Protein AF-A0A3S1C0S6-F1 (afdb_monomer)

Radius of gyration: 15.41 Å; Cα contacts (8 Å, |Δi|>4): 88; chains: 1; bounding box: 37×26×38 Å

pLDDT: mean 73.33, std 10.62, range [43.31, 88.75]

Sequence (81 aa):
MLADPRGTLEIEGIQIPAGVRVQIDQLNHNWSVGSTSGLSNDVVWRIPLAPKPADISEEQLTAFTSGNLLAIPPDRIPNCC

Secondary structure (DSSP, 8-state):
--S-HHHHHHHTT-PPPTTEEEEEESS--S-EEEE-TTSTT-EEEEEEPPPPPTT--HHHHHHHHTT-GGGS-GGGS----

Organism: NCBI:txid447716

Structure (mmCIF, N/CA/C/O backbone):
data_AF-A0A3S1C0S6-F1
#
_entry.id   AF-A0A3S1C0S6-F1
#
loop_
_atom_site.group_PDB
_atom_site.id
_atom_site.type_symbol
_atom_site.label_atom_id
_atom_site.label_alt_id
_atom_site.label_comp_id
_atom_site.label_asym_id
_atom_site.label_entity_id
_atom_site.label_seq_id
_atom_site.pdbx_PDB_ins_code
_atom_site.Cartn_x
_atom_site.Cartn_y
_atom_site.Cartn_z
_atom_site.occupancy
_atom_site.B_iso_or_equiv
_atom_site.auth_seq_id
_atom_site.auth_comp_id
_atom_site.auth_asym_id
_atom_site.auth_atom_id
_atom_site.pdbx_PDB_model_num
ATOM 1 N N . MET A 1 1 ? 5.277 6.796 10.673 1.00 50.56 1 MET A N 1
ATOM 2 C CA . MET A 1 1 ? 5.840 6.460 9.347 1.00 50.56 1 MET A CA 1
ATOM 3 C C . MET A 1 1 ? 5.951 4.944 9.293 1.00 50.56 1 MET A C 1
ATOM 5 O O . MET A 1 1 ? 6.504 4.390 10.232 1.00 50.56 1 MET A O 1
ATOM 9 N N . LEU A 1 2 ? 5.347 4.274 8.303 1.00 61.53 2 LEU A N 1
ATOM 10 C CA . LEU A 1 2 ? 5.491 2.818 8.138 1.00 61.53 2 LEU A CA 1
ATOM 11 C C . LEU A 1 2 ? 6.971 2.518 7.882 1.00 61.53 2 LEU A C 1
ATOM 13 O O . LEU A 1 2 ? 7.535 3.037 6.921 1.00 61.53 2 LEU A O 1
ATOM 17 N N . ALA A 1 3 ? 7.600 1.756 8.777 1.00 71.06 3 ALA A N 1
ATOM 18 C CA . ALA A 1 3 ? 9.039 1.497 8.727 1.00 71.06 3 ALA A CA 1
ATOM 19 C C . ALA A 1 3 ? 9.427 0.584 7.550 1.00 71.06 3 ALA A C 1
ATOM 21 O O . ALA A 1 3 ? 10.530 0.711 7.028 1.00 71.06 3 ALA A O 1
ATOM 22 N N . ASP A 1 4 ? 8.508 -0.281 7.108 1.00 83.94 4 ASP A N 1
ATOM 23 C CA . ASP A 1 4 ? 8.705 -1.181 5.971 1.00 83.94 4 ASP A CA 1
ATOM 24 C C . ASP A 1 4 ? 7.383 -1.449 5.216 1.00 83.94 4 ASP A C 1
ATOM 26 O O . ASP A 1 4 ? 6.651 -2.397 5.521 1.00 83.94 4 ASP A O 1
ATOM 30 N N . PRO A 1 5 ? 7.040 -0.608 4.224 1.00 82.94 5 PRO A N 1
ATOM 31 C CA . PRO A 1 5 ? 5.847 -0.794 3.399 1.00 82.94 5 PRO A CA 1
ATOM 32 C C . PRO A 1 5 ? 5.861 -2.098 2.598 1.00 82.94 5 PRO A C 1
ATOM 34 O O . PRO A 1 5 ? 4.807 -2.680 2.358 1.00 82.94 5 PRO A O 1
ATOM 37 N N . ARG A 1 6 ? 7.047 -2.551 2.170 1.00 87.19 6 ARG A N 1
ATOM 38 C CA . ARG A 1 6 ? 7.190 -3.762 1.362 1.00 87.19 6 ARG A CA 1
ATOM 39 C C . ARG A 1 6 ? 6.911 -4.998 2.211 1.00 87.19 6 ARG A C 1
ATOM 41 O O . ARG A 1 6 ? 6.039 -5.779 1.840 1.00 87.19 6 ARG A O 1
AT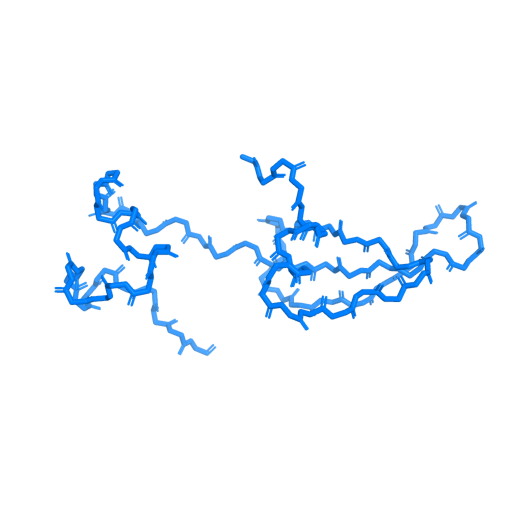OM 48 N N . GLY A 1 7 ? 7.586 -5.130 3.352 1.00 85.44 7 GLY A N 1
ATOM 49 C CA . GLY A 1 7 ? 7.376 -6.253 4.265 1.00 85.44 7 GLY A CA 1
ATOM 50 C C . GLY A 1 7 ? 5.937 -6.329 4.776 1.00 85.44 7 GLY A C 1
ATOM 51 O O . GLY A 1 7 ? 5.374 -7.415 4.860 1.00 85.44 7 GLY A O 1
ATOM 52 N N . THR A 1 8 ? 5.298 -5.177 5.019 1.00 85.12 8 THR A N 1
ATOM 53 C CA . THR A 1 8 ? 3.881 -5.124 5.427 1.00 85.12 8 THR A CA 1
ATOM 54 C C . THR A 1 8 ? 2.963 -5.768 4.384 1.00 85.12 8 THR A C 1
ATOM 56 O O . THR A 1 8 ? 2.116 -6.581 4.729 1.00 85.12 8 THR A O 1
ATOM 59 N N . LEU A 1 9 ? 3.142 -5.446 3.101 1.00 84.69 9 LEU A N 1
ATOM 60 C CA . LEU A 1 9 ? 2.326 -6.019 2.026 1.00 84.69 9 LEU A CA 1
ATOM 61 C C . LEU A 1 9 ? 2.611 -7.508 1.805 1.00 84.69 9 LEU A C 1
ATOM 63 O O . LEU A 1 9 ? 1.687 -8.278 1.556 1.00 84.69 9 LEU A O 1
ATOM 67 N N . GLU A 1 10 ? 3.874 -7.921 1.915 1.00 88.06 10 GLU A N 1
ATOM 68 C CA . GLU A 1 10 ? 4.256 -9.328 1.771 1.00 88.06 10 GLU A CA 1
ATOM 69 C C . GLU A 1 10 ? 3.659 -10.204 2.891 1.00 88.06 10 GLU A C 1
ATOM 71 O O . GLU A 1 10 ? 3.230 -11.323 2.607 1.00 88.06 10 GLU A O 1
ATOM 76 N N . ILE A 1 11 ? 3.551 -9.696 4.130 1.00 86.94 11 ILE A N 1
ATOM 77 C CA . ILE A 1 11 ? 2.869 -10.378 5.254 1.00 86.94 11 ILE A CA 1
ATOM 78 C C . ILE A 1 11 ? 1.383 -10.607 4.950 1.00 86.94 11 ILE A C 1
ATOM 80 O O . ILE A 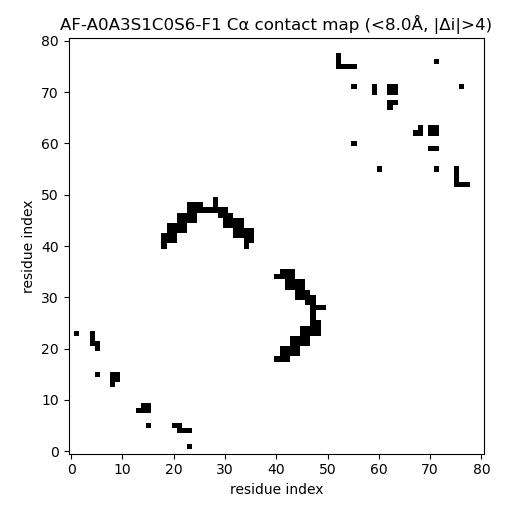1 11 ? 0.854 -11.678 5.240 1.00 86.94 11 ILE A O 1
ATOM 84 N N . GLU A 1 12 ? 0.735 -9.640 4.302 1.00 84.50 12 GLU A N 1
ATOM 85 C CA . GLU A 1 12 ? -0.660 -9.731 3.847 1.00 84.50 12 GLU A CA 1
ATOM 86 C C . GLU A 1 12 ? -0.821 -10.580 2.565 1.00 84.50 12 GLU A C 1
ATOM 88 O O . GLU A 1 12 ? -1.898 -10.649 1.973 1.00 84.50 12 GLU A O 1
ATOM 93 N N . GLY A 1 13 ? 0.249 -11.241 2.107 1.00 85.12 13 GLY A N 1
ATOM 94 C CA . GLY A 1 13 ? 0.234 -12.143 0.954 1.00 85.12 13 GLY A CA 1
ATOM 95 C C . GLY A 1 13 ? 0.360 -11.450 -0.406 1.00 85.12 13 GLY A C 1
ATOM 96 O O . GLY A 1 13 ? 0.214 -12.104 -1.443 1.00 85.12 13 GLY A O 1
ATOM 97 N N . ILE A 1 14 ? 0.654 -10.148 -0.440 1.00 85.44 14 ILE A N 1
ATOM 98 C CA . ILE A 1 14 ? 0.843 -9.396 -1.684 1.00 85.44 14 ILE A CA 1
ATOM 99 C C . ILE A 1 14 ? 2.290 -9.565 -2.154 1.00 85.44 14 ILE A C 1
ATOM 101 O O . ILE A 1 14 ? 3.232 -9.032 -1.571 1.00 85.44 14 ILE A O 1
ATOM 105 N N . GLN A 1 15 ? 2.470 -10.292 -3.255 1.00 88.75 15 GLN A N 1
ATOM 106 C CA . GLN A 1 15 ? 3.786 -10.505 -3.853 1.00 88.75 15 GLN A CA 1
ATOM 107 C C . GLN A 1 15 ? 4.234 -9.274 -4.641 1.00 88.75 15 GLN A C 1
ATOM 109 O O . GLN A 1 15 ? 3.616 -8.901 -5.639 1.00 88.75 15 GLN A O 1
ATOM 114 N N . ILE A 1 16 ? 5.344 -8.665 -4.221 1.00 86.50 16 ILE A N 1
ATOM 115 C CA . ILE A 1 16 ? 5.915 -7.506 -4.911 1.00 86.50 16 ILE A CA 1
ATOM 116 C C . ILE A 1 16 ? 7.046 -7.980 -5.834 1.00 86.50 16 ILE A C 1
ATOM 118 O O . ILE A 1 16 ? 8.043 -8.521 -5.343 1.00 86.50 16 ILE A O 1
ATOM 122 N N . PRO A 1 17 ? 6.953 -7.754 -7.158 1.00 86.75 17 PRO A N 1
ATOM 123 C CA . PRO A 1 17 ? 7.996 -8.164 -8.091 1.00 86.75 17 PRO A CA 1
ATOM 124 C C . PRO A 1 17 ? 9.370 -7.563 -7.763 1.00 86.75 17 PRO A C 1
ATOM 126 O O . PRO A 1 17 ? 9.492 -6.483 -7.172 1.00 86.75 17 PRO A O 1
ATOM 129 N N . ALA A 1 18 ? 10.428 -8.260 -8.178 1.00 82.00 18 ALA A N 1
ATOM 130 C CA . ALA A 1 18 ? 11.782 -7.721 -8.132 1.00 82.00 18 ALA A CA 1
ATOM 131 C C . ALA A 1 18 ? 11.876 -6.464 -9.018 1.00 82.00 18 ALA A C 1
ATOM 133 O O . ALA A 1 18 ? 11.329 -6.433 -10.118 1.00 82.00 18 ALA A O 1
ATOM 134 N N . GLY A 1 19 ? 12.542 -5.417 -8.525 1.00 82.19 19 GLY A N 1
ATOM 135 C CA . GLY A 1 19 ? 12.634 -4.120 -9.210 1.00 82.19 19 GLY A CA 1
ATOM 136 C C . GLY A 1 19 ? 11.439 -3.182 -8.989 1.00 82.19 19 GLY A C 1
ATOM 137 O O . GLY A 1 19 ? 11.472 -2.046 -9.456 1.00 82.19 19 GLY A O 1
ATOM 138 N N . VAL A 1 20 ? 10.410 -3.612 -8.244 1.00 84.19 20 VAL A N 1
ATOM 139 C CA . VAL A 1 20 ? 9.319 -2.729 -7.809 1.00 84.19 20 VAL A CA 1
ATOM 140 C C . VAL A 1 20 ? 9.629 -2.147 -6.433 1.00 84.19 20 VAL A C 1
ATOM 142 O O . VAL A 1 20 ? 9.801 -2.871 -5.446 1.00 84.19 20 VAL A O 1
ATOM 145 N N . ARG A 1 21 ? 9.665 -0.817 -6.360 1.00 85.56 21 ARG A N 1
ATOM 146 C CA . ARG A 1 21 ? 9.779 -0.056 -5.114 1.00 85.56 21 ARG A CA 1
ATOM 147 C C . ARG A 1 21 ? 8.390 0.330 -4.621 1.00 85.56 21 ARG A C 1
ATOM 149 O O . ARG A 1 21 ? 7.590 0.858 -5.384 1.00 85.56 21 ARG A O 1
ATOM 156 N N . VAL A 1 22 ? 8.126 0.137 -3.334 1.00 86.19 22 VAL A N 1
ATOM 157 C CA . VAL A 1 22 ? 6.881 0.592 -2.705 1.00 86.19 22 VAL A CA 1
ATOM 158 C C . VAL A 1 22 ? 7.137 1.889 -1.954 1.00 86.19 22 VAL A C 1
ATOM 160 O O . VAL A 1 22 ? 8.093 1.993 -1.184 1.00 86.19 22 VAL A O 1
ATOM 163 N N . GLN A 1 23 ? 6.288 2.882 -2.188 1.00 85.12 23 GLN A N 1
ATOM 164 C CA . GLN A 1 23 ? 6.306 4.165 -1.500 1.00 85.12 23 GLN A CA 1
ATOM 165 C C . GLN A 1 23 ? 4.918 4.468 -0.947 1.00 85.12 23 GLN A C 1
ATOM 167 O O . GLN A 1 23 ? 3.911 4.311 -1.635 1.00 85.12 23 GLN A O 1
ATOM 172 N N . ILE A 1 24 ? 4.876 4.930 0.299 1.00 83.00 24 ILE A N 1
ATOM 173 C CA . ILE A 1 24 ? 3.659 5.496 0.873 1.00 83.00 24 ILE A CA 1
ATOM 174 C C . ILE A 1 24 ? 3.578 6.951 0.427 1.00 83.00 24 ILE A C 1
ATOM 176 O O . ILE A 1 24 ? 4.477 7.741 0.718 1.00 83.00 24 ILE A O 1
ATOM 180 N N . ASP A 1 25 ? 2.513 7.283 -0.288 1.00 76.69 25 ASP A N 1
ATOM 181 C CA . ASP A 1 25 ? 2.216 8.637 -0.726 1.00 76.69 25 ASP A CA 1
ATOM 182 C C . ASP A 1 25 ? 1.201 9.252 0.243 1.00 76.69 25 ASP A C 1
ATOM 184 O O . ASP A 1 25 ? 0.084 8.767 0.404 1.00 76.69 25 ASP A O 1
ATOM 188 N N . GLN A 1 26 ? 1.626 10.289 0.960 1.00 71.75 26 GLN A N 1
ATOM 189 C CA . GLN A 1 26 ? 0.774 11.006 1.915 1.00 71.75 26 GLN A CA 1
ATOM 190 C C . GLN A 1 26 ? 0.092 12.226 1.289 1.00 71.75 26 GLN A C 1
ATOM 192 O O . GLN A 1 26 ? -0.734 12.858 1.942 1.00 71.75 26 GLN A O 1
ATOM 197 N N . LEU A 1 27 ? 0.466 12.585 0.059 1.00 70.19 27 LEU A N 1
ATOM 198 C CA . LEU A 1 27 ? -0.012 13.783 -0.628 1.00 70.19 27 LEU A CA 1
ATOM 199 C C . LEU A 1 27 ? -1.071 13.441 -1.674 1.00 70.19 27 LEU A C 1
ATOM 201 O O . LEU A 1 27 ? -1.988 14.227 -1.897 1.00 70.19 27 LEU A O 1
ATOM 205 N N . ASN A 1 28 ? -0.957 12.271 -2.300 1.00 67.44 28 ASN A N 1
ATOM 206 C CA . ASN A 1 28 ? -1.935 11.781 -3.259 1.00 67.44 28 ASN A CA 1
ATOM 207 C C . ASN A 1 28 ? -2.851 10.742 -2.613 1.00 67.44 28 ASN A C 1
ATOM 209 O O . ASN A 1 28 ? -2.395 9.813 -1.955 1.00 67.44 28 ASN A O 1
ATOM 213 N N . HIS A 1 29 ? -4.153 10.868 -2.868 1.00 66.94 29 HIS A N 1
ATOM 214 C CA . HIS A 1 29 ? -5.176 9.939 -2.375 1.00 66.94 29 HIS A CA 1
ATOM 215 C C . HIS A 1 29 ? -5.440 8.757 -3.317 1.00 66.94 29 HIS A C 1
ATOM 217 O O . HIS A 1 29 ? -6.309 7.938 -3.044 1.00 66.94 29 HIS A O 1
ATOM 223 N N . ASN A 1 30 ? -4.679 8.648 -4.409 1.00 73.25 30 ASN A N 1
ATOM 224 C CA . ASN A 1 30 ? -4.880 7.626 -5.428 1.00 73.25 30 ASN A CA 1
ATOM 225 C C . ASN A 1 30 ? -3.697 6.667 -5.493 1.00 73.25 30 ASN A C 1
ATOM 227 O O . ASN A 1 30 ? -2.537 7.084 -5.521 1.00 73.25 30 ASN A O 1
ATOM 231 N N . TRP A 1 31 ? -4.016 5.379 -5.613 1.00 78.56 31 TRP A N 1
ATOM 232 C CA . TRP A 1 31 ? -3.047 4.378 -6.034 1.00 78.56 31 TRP A CA 1
ATOM 233 C C . TRP A 1 31 ? -2.482 4.760 -7.401 1.00 78.56 31 TRP A C 1
ATOM 235 O O . TRP A 1 31 ? -3.236 5.020 -8.342 1.00 78.56 31 TRP A O 1
ATOM 245 N N . SER A 1 32 ? -1.158 4.779 -7.530 1.00 81.00 32 SER A N 1
ATOM 246 C CA . SER A 1 32 ? -0.529 5.015 -8.827 1.00 81.00 32 SER A CA 1
ATOM 247 C C . SER A 1 32 ? 0.722 4.177 -9.025 1.00 81.00 32 SER A C 1
ATOM 249 O O . SER A 1 32 ? 1.449 3.846 -8.089 1.00 81.00 32 SER A O 1
ATOM 251 N N . VAL A 1 33 ? 0.972 3.853 -10.290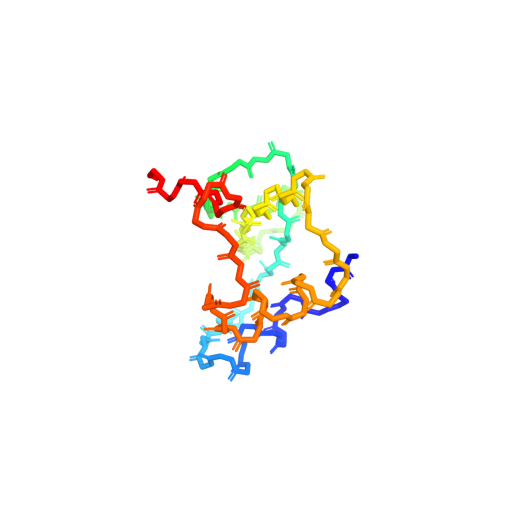 1.00 82.50 33 VAL A N 1
ATOM 252 C CA . VAL A 1 33 ? 2.215 3.237 -10.744 1.00 82.50 33 VAL A CA 1
ATOM 253 C C . VAL A 1 33 ? 2.991 4.296 -11.510 1.00 82.50 33 VAL A C 1
ATOM 255 O O . VAL A 1 33 ? 2.436 4.983 -12.366 1.00 82.50 33 VAL A O 1
ATOM 258 N N . GLY A 1 34 ? 4.269 4.454 -11.192 1.00 81.38 34 GLY A N 1
ATOM 259 C CA . GLY A 1 34 ? 5.136 5.397 -11.886 1.00 81.38 34 GLY A CA 1
ATOM 260 C C . GLY A 1 34 ? 6.556 4.883 -12.029 1.00 81.38 34 GLY A C 1
ATOM 261 O O . GLY A 1 34 ? 6.886 3.780 -11.607 1.00 81.38 34 GLY A O 1
ATOM 262 N N . SER A 1 35 ? 7.404 5.718 -12.611 1.00 73.69 35 SER A N 1
ATOM 263 C CA . SER A 1 35 ? 8.841 5.490 -12.731 1.00 73.69 35 SER A CA 1
ATOM 264 C C . SER A 1 35 ? 9.601 6.588 -11.997 1.00 73.69 35 SER A C 1
ATOM 266 O O . SER A 1 35 ? 9.149 7.737 -11.958 1.00 73.69 35 SER A O 1
ATOM 268 N N . THR A 1 36 ? 10.761 6.259 -11.429 1.00 64.06 36 THR A N 1
ATOM 269 C CA . THR A 1 36 ? 11.645 7.282 -10.849 1.00 64.06 36 THR A CA 1
ATOM 270 C C . THR A 1 36 ? 12.520 7.876 -11.949 1.00 64.06 36 THR A C 1
ATOM 272 O O . THR A 1 36 ? 13.248 7.156 -12.628 1.00 64.06 36 THR A O 1
ATOM 275 N N . SER A 1 37 ? 12.462 9.192 -12.139 1.00 55.00 37 SER A N 1
ATOM 276 C CA . SER A 1 37 ? 13.305 9.905 -13.102 1.00 55.00 37 SER A CA 1
ATOM 277 C C . SER A 1 37 ? 14.779 9.786 -12.689 1.00 55.00 37 SER A C 1
ATOM 279 O O . SER A 1 37 ? 15.169 10.350 -11.671 1.00 55.00 37 SER A O 1
ATOM 281 N N . GLY A 1 38 ? 15.595 9.052 -13.453 1.00 58.47 38 GLY A N 1
ATOM 282 C CA . GLY A 1 38 ? 17.056 8.992 -13.262 1.00 58.47 38 GLY A CA 1
ATOM 283 C C . GLY A 1 38 ? 17.674 7.591 -13.234 1.00 58.47 38 GLY A C 1
ATOM 284 O O . GLY A 1 38 ? 18.872 7.467 -13.461 1.00 58.47 38 GLY A O 1
ATOM 285 N N . LEU A 1 39 ? 16.879 6.536 -13.032 1.00 54.19 39 LEU A N 1
ATOM 286 C CA . LEU A 1 39 ? 17.317 5.142 -13.158 1.00 54.19 39 LEU A CA 1
ATOM 287 C C . LEU A 1 39 ? 16.324 4.426 -14.070 1.00 54.19 39 LEU A C 1
ATOM 289 O O . LEU A 1 39 ? 15.158 4.246 -13.722 1.00 54.19 39 LEU A O 1
ATOM 293 N N . SER A 1 40 ? 16.765 4.085 -15.280 1.00 55.62 40 SER A N 1
ATOM 294 C CA . SER A 1 40 ? 15.943 3.336 -16.225 1.00 55.62 40 SER A CA 1
ATOM 295 C C . SER A 1 40 ? 15.525 2.015 -15.575 1.00 55.62 40 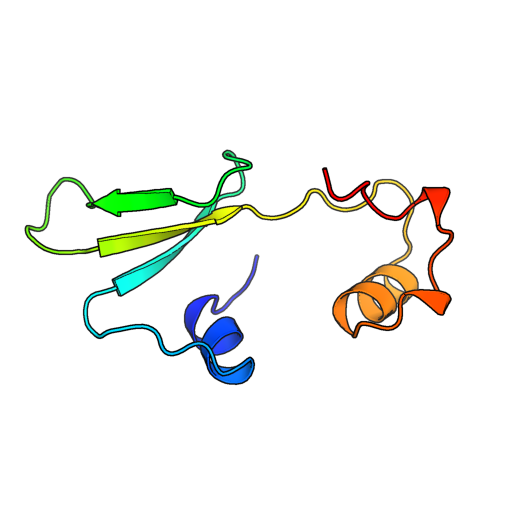SER A C 1
ATOM 297 O O . SER A 1 40 ? 16.394 1.202 -15.265 1.00 55.62 40 SER A O 1
ATOM 299 N N . ASN A 1 41 ? 14.212 1.814 -15.425 1.00 62.06 41 ASN A N 1
ATOM 300 C CA . ASN A 1 41 ? 13.515 0.568 -15.058 1.00 62.06 41 ASN A CA 1
ATOM 301 C C . ASN A 1 41 ? 13.037 0.401 -13.599 1.00 62.06 41 ASN A C 1
ATOM 303 O O . ASN A 1 41 ? 12.438 -0.631 -13.305 1.00 62.06 41 ASN A O 1
ATOM 307 N N . ASP A 1 42 ? 13.183 1.391 -12.712 1.00 68.62 42 ASP A N 1
ATOM 308 C CA . ASP A 1 42 ? 12.576 1.313 -11.369 1.00 68.62 42 ASP A CA 1
ATOM 309 C C . ASP A 1 42 ? 11.069 1.624 -11.439 1.00 68.62 42 ASP A C 1
ATOM 311 O O . ASP A 1 42 ? 10.663 2.786 -11.571 1.00 68.62 42 ASP A O 1
ATOM 315 N N . VAL A 1 43 ? 10.234 0.585 -11.331 1.00 78.94 43 VAL A N 1
ATOM 316 C CA . VAL A 1 43 ? 8.776 0.716 -11.197 1.00 78.94 43 VAL A CA 1
ATOM 317 C C . VAL A 1 43 ? 8.451 1.054 -9.745 1.00 78.94 43 VAL A C 1
ATOM 319 O O . VAL A 1 43 ? 8.893 0.375 -8.822 1.00 78.94 43 VAL A O 1
ATOM 322 N N . VAL A 1 44 ? 7.665 2.102 -9.523 1.00 83.56 44 VAL A N 1
ATOM 323 C CA . VAL A 1 44 ? 7.264 2.549 -8.188 1.00 83.56 44 VAL A CA 1
ATOM 324 C C . VAL A 1 44 ? 5.766 2.382 -8.020 1.00 83.56 44 VAL A C 1
ATOM 326 O O . VAL A 1 44 ? 4.987 2.932 -8.799 1.00 83.56 44 VAL A O 1
ATOM 329 N N . TRP A 1 45 ? 5.371 1.658 -6.981 1.00 86.00 45 TRP A N 1
ATOM 330 C CA . TRP A 1 45 ? 3.998 1.622 -6.493 1.00 86.00 45 TRP A CA 1
ATOM 331 C C . TRP A 1 45 ? 3.834 2.684 -5.417 1.00 86.00 45 TRP A C 1
ATOM 333 O O . TRP A 1 45 ? 4.553 2.672 -4.416 1.00 86.00 45 TRP A O 1
ATOM 343 N N . ARG A 1 46 ? 2.904 3.610 -5.638 1.00 84.44 46 ARG A N 1
ATOM 344 C CA . ARG A 1 46 ? 2.560 4.667 -4.689 1.00 84.44 46 ARG A CA 1
ATOM 345 C C . ARG A 1 46 ? 1.215 4.352 -4.068 1.00 84.44 46 ARG A C 1
AT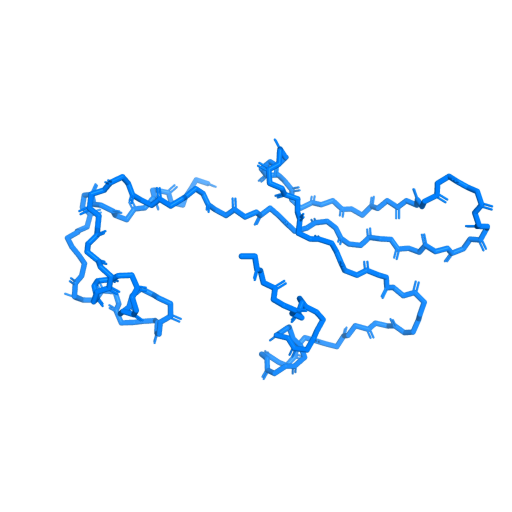OM 347 O O . ARG A 1 46 ? 0.211 4.263 -4.776 1.00 84.44 46 ARG A O 1
ATOM 354 N N . ILE A 1 47 ? 1.225 4.175 -2.754 1.00 81.62 47 ILE A N 1
ATOM 355 C CA . ILE A 1 47 ? 0.063 3.751 -1.978 1.00 81.62 47 ILE A CA 1
ATOM 356 C C . ILE A 1 47 ? -0.407 4.936 -1.148 1.00 81.62 47 ILE A C 1
ATOM 358 O O . ILE A 1 47 ? 0.383 5.425 -0.335 1.00 81.62 47 ILE A O 1
ATOM 362 N N . PRO A 1 48 ? -1.652 5.401 -1.329 1.00 78.12 48 PRO A N 1
ATOM 363 C CA . PRO A 1 48 ? -2.177 6.489 -0.530 1.00 78.12 48 PRO A CA 1
ATOM 364 C C . PRO A 1 48 ? -2.299 6.052 0.929 1.00 78.12 48 PRO A C 1
ATOM 366 O O . PRO A 1 48 ? -2.809 4.968 1.224 1.00 78.12 48 PRO A O 1
ATOM 369 N N . LEU A 1 49 ? -1.862 6.903 1.854 1.00 73.12 49 LEU A N 1
ATOM 370 C CA . LEU A 1 49 ? -2.196 6.725 3.263 1.00 73.12 49 LEU A CA 1
ATOM 371 C C . LEU A 1 49 ? -3.565 7.355 3.526 1.00 73.12 49 LEU A C 1
ATOM 373 O O . LEU A 1 49 ? -3.750 8.552 3.304 1.00 73.12 49 LEU A O 1
ATOM 377 N N . ALA A 1 50 ? -4.520 6.562 4.015 1.00 68.69 50 ALA A N 1
ATOM 378 C CA . ALA A 1 50 ? -5.792 7.110 4.466 1.00 68.69 50 ALA A CA 1
ATOM 379 C C . ALA A 1 50 ? -5.544 8.146 5.582 1.00 68.69 50 ALA A C 1
ATOM 381 O O . ALA A 1 50 ? -4.684 7.922 6.446 1.00 68.69 50 ALA A O 1
ATOM 382 N N . PRO A 1 51 ? -6.262 9.283 5.583 1.00 67.50 51 PRO A N 1
ATOM 383 C CA . PRO A 1 51 ? -6.140 10.256 6.656 1.00 67.50 51 PRO A CA 1
ATOM 384 C C . PRO A 1 51 ? -6.496 9.595 7.988 1.00 67.50 51 PRO A C 1
ATOM 386 O O . PRO A 1 51 ? -7.444 8.812 8.075 1.00 67.50 51 PRO A O 1
ATOM 389 N N . LYS A 1 52 ? -5.738 9.921 9.041 1.00 67.12 52 LYS A N 1
ATOM 390 C CA . LYS A 1 52 ? -6.088 9.486 10.393 1.00 67.12 52 LYS A CA 1
ATOM 391 C C . LYS A 1 52 ? -7.478 10.052 10.730 1.00 67.12 52 LYS A C 1
ATOM 393 O O . LYS A 1 52 ? -7.649 11.268 10.615 1.00 67.12 52 LYS A O 1
ATOM 398 N N . PRO A 1 53 ? -8.445 9.228 11.167 1.00 68.56 53 PRO A N 1
ATOM 399 C CA . PRO A 1 53 ? -9.725 9.733 11.648 1.00 68.56 53 PRO A CA 1
ATO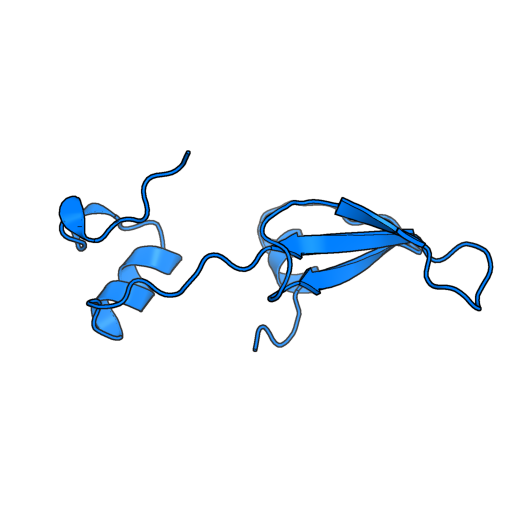M 400 C C . PRO A 1 53 ? -9.502 10.725 12.796 1.00 68.56 53 PRO A C 1
ATOM 402 O O . PRO A 1 53 ? -8.731 10.444 13.717 1.00 68.56 53 PRO A O 1
ATOM 405 N N . ALA A 1 54 ? -10.141 11.895 12.719 1.00 65.94 54 ALA A N 1
ATOM 406 C CA . ALA A 1 54 ? -9.849 13.032 13.596 1.00 65.94 54 ALA A CA 1
ATOM 407 C C . ALA A 1 54 ? -10.146 12.759 15.084 1.00 65.94 54 ALA A C 1
ATOM 409 O O . ALA A 1 54 ? -9.516 13.363 15.946 1.00 65.94 54 ALA A O 1
ATOM 410 N N . ASP A 1 55 ? -11.021 11.793 15.380 1.00 70.75 55 ASP A N 1
ATOM 411 C CA . ASP A 1 55 ? -11.607 11.614 16.711 1.00 70.75 55 ASP A CA 1
ATOM 412 C C . ASP A 1 55 ? -11.436 10.197 17.282 1.00 70.75 55 ASP A C 1
ATOM 414 O O . ASP A 1 55 ? -12.305 9.717 18.006 1.00 70.75 55 ASP A O 1
ATOM 418 N N . ILE A 1 56 ? -10.354 9.480 16.963 1.00 75.00 56 ILE A N 1
ATOM 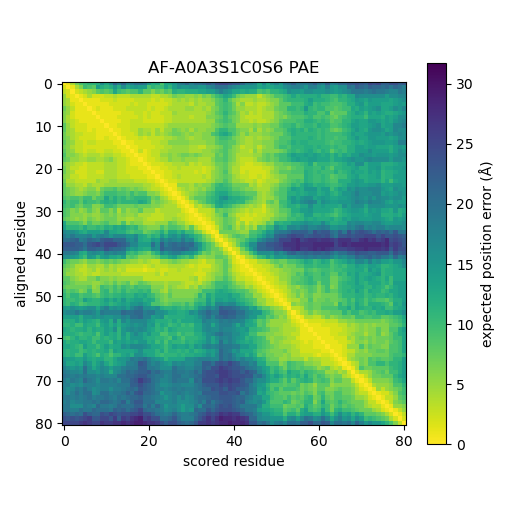419 C CA . ILE A 1 56 ? -10.115 8.139 17.534 1.00 75.00 56 ILE A CA 1
ATOM 420 C C . ILE A 1 56 ? -8.933 8.119 18.507 1.00 75.00 56 ILE A C 1
ATOM 422 O O . ILE A 1 56 ? -7.863 8.672 18.226 1.00 75.00 56 ILE A O 1
ATOM 426 N N . SER A 1 57 ? -9.134 7.469 19.658 1.00 79.88 57 SER A N 1
ATOM 427 C CA . SER A 1 57 ? -8.063 7.193 20.621 1.00 79.88 57 SER A CA 1
ATOM 428 C C . SER A 1 57 ? -7.050 6.198 20.044 1.00 79.88 57 SER A C 1
ATOM 430 O O . SER A 1 57 ? -7.299 5.540 19.034 1.00 79.88 57 SER A O 1
ATOM 432 N N . GLU A 1 58 ? -5.886 6.067 20.676 1.00 77.94 58 GLU A N 1
ATOM 433 C CA . GLU A 1 58 ? -4.852 5.117 20.242 1.00 77.94 58 GLU A CA 1
ATOM 434 C C . GLU A 1 58 ? -5.311 3.652 20.350 1.00 77.94 58 GLU A C 1
ATOM 436 O O . GLU A 1 58 ? -5.012 2.829 19.485 1.00 77.94 58 GLU A O 1
ATOM 441 N N . GLU A 1 59 ? -6.138 3.346 21.350 1.00 78.75 59 GLU A N 1
ATOM 442 C CA . GLU A 1 59 ? -6.794 2.044 21.516 1.00 78.75 59 GLU A CA 1
ATOM 443 C C . GLU A 1 59 ? -7.768 1.760 20.363 1.00 78.75 59 GLU A C 1
ATOM 445 O O . GLU A 1 59 ? -7.760 0.674 19.782 1.00 78.75 59 GLU A O 1
ATOM 450 N N . GLN A 1 60 ? -8.565 2.759 19.971 1.00 74.44 60 GLN A N 1
ATOM 451 C CA . GLN A 1 60 ? -9.488 2.660 18.837 1.00 74.44 60 GLN A CA 1
ATOM 452 C C . GLN A 1 60 ? -8.748 2.571 17.499 1.00 74.44 60 GLN A C 1
ATOM 454 O O . GLN A 1 60 ? -9.170 1.831 16.613 1.00 74.44 60 GLN A O 1
ATOM 459 N N . LEU A 1 61 ? -7.621 3.274 17.358 1.00 74.75 61 LEU A N 1
ATOM 460 C CA . LEU A 1 61 ? -6.743 3.162 16.195 1.00 74.75 61 LEU A CA 1
ATOM 461 C C . LEU A 1 61 ? -6.137 1.757 16.094 1.00 74.75 61 LEU A C 1
ATOM 463 O O . LEU A 1 61 ? -6.104 1.191 15.007 1.00 74.75 61 LEU A O 1
ATOM 467 N N . THR A 1 62 ? -5.730 1.170 17.220 1.00 75.44 62 THR A N 1
ATOM 468 C CA . THR A 1 62 ? -5.220 -0.208 17.269 1.00 75.44 62 THR A CA 1
ATOM 469 C C . THR A 1 62 ? -6.306 -1.213 16.882 1.00 75.44 62 THR A C 1
ATOM 471 O O . THR A 1 62 ? -6.053 -2.145 16.114 1.00 75.44 62 THR A O 1
ATOM 474 N N . ALA A 1 63 ? -7.538 -1.012 17.359 1.00 74.00 63 ALA A N 1
ATOM 475 C CA . ALA A 1 63 ? -8.677 -1.836 16.965 1.00 74.00 63 ALA A CA 1
ATOM 476 C C . ALA A 1 63 ? -8.994 -1.709 15.463 1.00 74.00 63 ALA A C 1
ATOM 478 O O . ALA A 1 63 ? -9.240 -2.724 14.811 1.00 74.00 63 ALA A O 1
ATOM 479 N N . PHE A 1 64 ? -8.899 -0.496 14.902 1.00 72.88 64 PHE A N 1
ATOM 480 C CA . PHE A 1 64 ? -9.074 -0.231 13.469 1.00 72.88 64 PHE A CA 1
ATOM 481 C C . PHE A 1 64 ? -8.072 -1.014 12.625 1.00 72.88 64 PHE A C 1
ATOM 483 O O . PHE A 1 64 ? -8.459 -1.758 11.727 1.00 72.88 64 PHE A O 1
ATOM 490 N N . THR A 1 65 ? -6.780 -0.885 12.940 1.00 71.44 65 THR A N 1
ATOM 491 C CA . THR A 1 65 ? -5.707 -1.547 12.187 1.00 71.44 65 THR A CA 1
ATOM 492 C C . THR A 1 65 ? -5.731 -3.064 12.332 1.00 71.44 65 THR A C 1
ATOM 494 O O . THR A 1 65 ? -5.226 -3.760 11.463 1.00 71.44 65 THR A O 1
ATOM 497 N N . SER A 1 66 ? -6.340 -3.582 13.400 1.00 71.38 66 SER A N 1
ATOM 498 C CA . SER A 1 66 ? -6.501 -5.024 13.631 1.00 71.38 66 SER A CA 1
ATOM 499 C C . SER A 1 66 ? -7.759 -5.607 12.967 1.00 71.38 66 SER A C 1
ATOM 501 O O . SER A 1 66 ? -8.096 -6.764 13.206 1.00 71.38 66 SER A O 1
ATOM 503 N N . GLY A 1 67 ? -8.503 -4.809 12.187 1.00 67.44 67 GLY A N 1
ATOM 504 C CA . GLY A 1 67 ? -9.747 -5.231 11.534 1.00 67.44 67 GLY A CA 1
ATOM 505 C C . GLY A 1 67 ? -10.953 -5.351 12.476 1.00 67.44 67 GLY A C 1
ATOM 506 O O . GLY A 1 67 ? -12.019 -5.804 12.059 1.00 67.44 67 GLY A O 1
ATOM 507 N N . ASN A 1 68 ? -10.828 -4.926 13.736 1.00 68.50 68 ASN A N 1
ATOM 508 C CA . ASN A 1 68 ? -11.921 -4.945 14.704 1.00 68.50 68 ASN A CA 1
ATOM 509 C C . ASN A 1 68 ? -12.720 -3.634 14.649 1.00 68.50 68 ASN A C 1
ATOM 511 O O . ASN A 1 68 ? -12.633 -2.773 15.528 1.00 68.50 68 ASN A O 1
ATOM 515 N N . LEU A 1 69 ? -13.517 -3.495 13.588 1.00 63.59 69 LEU A N 1
ATOM 516 C CA . LEU A 1 69 ? -14.328 -2.303 13.318 1.00 63.59 69 LEU A CA 1
ATOM 517 C C . LEU A 1 69 ? -15.495 -2.114 14.304 1.00 63.59 69 LEU A C 1
ATOM 519 O O . LEU A 1 69 ? -16.037 -1.018 14.393 1.00 63.59 69 LEU A O 1
ATOM 523 N N . LEU A 1 70 ? -15.863 -3.142 15.080 1.00 64.00 70 LEU A N 1
ATOM 524 C CA . LEU A 1 70 ? -16.940 -3.062 16.079 1.00 64.00 70 LEU A CA 1
ATOM 525 C C . LEU A 1 70 ? -16.597 -2.146 17.264 1.00 64.00 70 LEU A C 1
ATOM 527 O O . LEU A 1 70 ? -17.494 -1.695 17.972 1.00 64.00 70 LEU A O 1
ATOM 531 N N . ALA A 1 71 ? -15.309 -1.869 17.486 1.00 63.16 71 ALA A N 1
ATOM 532 C CA . ALA A 1 71 ? -14.835 -0.984 18.548 1.00 63.16 71 ALA A CA 1
ATOM 533 C C . ALA A 1 71 ? -14.868 0.50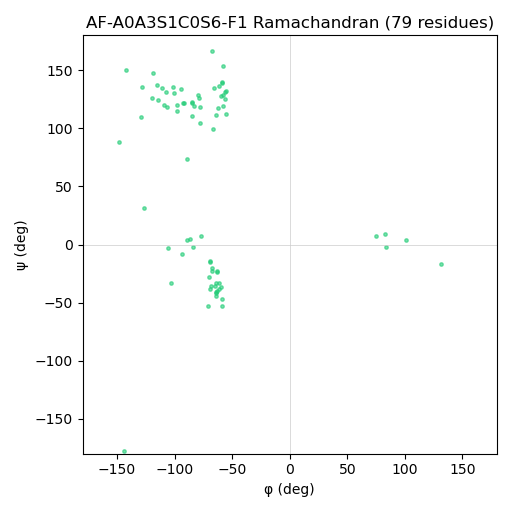9 18.161 1.00 63.16 71 ALA A C 1
ATOM 535 O O . ALA A 1 71 ? -14.506 1.367 18.973 1.00 63.16 71 ALA A O 1
ATOM 536 N N . ILE A 1 72 ? -15.268 0.830 16.926 1.00 63.38 72 ILE A N 1
ATOM 537 C CA . ILE A 1 72 ? -15.199 2.181 16.369 1.00 63.38 72 ILE A CA 1
ATOM 538 C C . ILE A 1 72 ? -16.610 2.631 16.001 1.00 63.38 72 ILE A C 1
ATOM 540 O O . ILE A 1 72 ? -17.295 1.937 15.249 1.00 63.38 72 ILE A O 1
ATOM 544 N N . PRO A 1 73 ? -17.059 3.792 16.505 1.00 68.94 73 PRO A N 1
ATOM 545 C CA . PRO A 1 73 ? -18.326 4.374 16.091 1.00 68.94 73 PRO A CA 1
ATOM 546 C C . PRO A 1 73 ? -18.377 4.545 14.559 1.00 68.94 73 PRO A C 1
ATOM 548 O O . PRO A 1 73 ? -17.412 5.046 13.976 1.00 68.94 73 PRO A O 1
ATOM 551 N N . PRO A 1 74 ? -19.464 4.132 13.883 1.00 66.19 74 PRO A N 1
ATOM 552 C CA . PRO A 1 74 ? -19.540 4.127 12.420 1.00 66.19 74 PRO A CA 1
ATOM 553 C C . PRO A 1 74 ? -19.442 5.526 11.793 1.00 66.19 74 PRO A C 1
ATOM 555 O O . PRO A 1 74 ? -18.993 5.652 10.661 1.00 66.19 74 PRO A O 1
ATOM 558 N N . ASP A 1 75 ? -19.785 6.579 12.537 1.00 67.50 75 ASP A N 1
ATOM 559 C CA . ASP A 1 75 ? -19.610 7.992 12.169 1.00 67.50 75 ASP A CA 1
ATOM 560 C C . ASP A 1 75 ? -18.139 8.445 12.130 1.00 67.50 75 ASP A C 1
ATOM 562 O O . ASP A 1 75 ? -17.834 9.504 11.582 1.00 67.50 75 ASP A O 1
ATOM 566 N N . ARG A 1 76 ? -17.220 7.647 12.690 1.00 63.41 76 ARG A N 1
ATOM 567 C CA . ARG A 1 76 ? -15.770 7.914 12.725 1.00 63.41 76 ARG A CA 1
ATOM 568 C C . ARG A 1 76 ? -14.973 7.054 11.753 1.00 63.41 76 ARG A C 1
ATOM 570 O O . ARG A 1 76 ? -13.756 7.219 11.647 1.00 63.41 76 ARG A O 1
ATOM 577 N N . ILE A 1 77 ? -15.636 6.138 11.053 1.00 64.12 77 ILE A N 1
ATOM 578 C CA . ILE A 1 77 ? -15.024 5.370 9.974 1.00 64.12 77 ILE A CA 1
ATOM 579 C C . ILE A 1 77 ? -14.999 6.285 8.744 1.00 64.12 77 ILE A C 1
ATOM 581 O O . ILE A 1 77 ? -16.045 6.824 8.379 1.00 64.12 77 ILE A O 1
ATOM 585 N N . PRO A 1 78 ? -13.837 6.502 8.099 1.00 58.03 78 PRO A N 1
ATOM 586 C CA . PRO A 1 78 ? -13.804 7.241 6.846 1.00 58.03 78 PRO A CA 1
ATOM 587 C C . PRO A 1 78 ? -14.749 6.551 5.864 1.00 58.03 78 PRO A C 1
ATOM 589 O O . PRO A 1 78 ? -14.612 5.349 5.638 1.00 58.03 78 PRO A O 1
ATOM 592 N N . ASN A 1 79 ? -15.713 7.287 5.303 1.00 55.56 79 ASN A N 1
ATOM 593 C CA . ASN A 1 79 ? -16.546 6.753 4.231 1.00 55.56 79 ASN A CA 1
ATOM 594 C C . ASN A 1 79 ? -15.611 6.273 3.118 1.00 55.56 79 ASN A C 1
ATOM 596 O O . ASN A 1 79 ? -14.910 7.078 2.504 1.00 55.56 79 ASN A O 1
ATOM 600 N N . CYS A 1 80 ? -15.567 4.961 2.898 1.00 48.00 80 CYS A N 1
ATOM 601 C CA . CYS A 1 80 ? -14.929 4.394 1.724 1.00 48.00 80 CYS A CA 1
ATOM 602 C C . CYS A 1 80 ? -15.777 4.825 0.519 1.00 48.00 80 CYS A C 1
ATOM 604 O O . CYS A 1 80 ? -16.852 4.268 0.298 1.00 48.00 80 CYS A O 1
ATOM 606 N N . CYS A 1 81 ? -15.331 5.873 -0.174 1.00 43.31 81 CYS A N 1
ATOM 607 C CA . CYS A 1 81 ? -15.883 6.348 -1.440 1.00 43.31 81 CYS A CA 1
ATOM 608 C C . CYS A 1 81 ? -15.198 5.639 -2.608 1.00 43.31 81 CYS A C 1
ATOM 610 O O . CYS A 1 81 ? -13.947 5.570 -2.586 1.00 43.31 81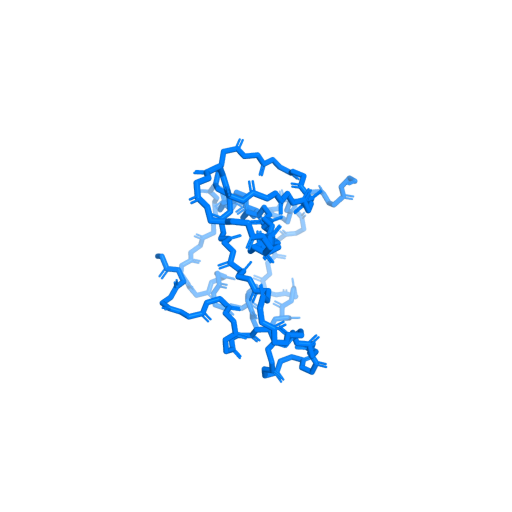 CYS A O 1
#

Foldseek 3Di:
DPPDPPVVCVVVVNDDDPLEAEDEDAPDPDWDWDDDPPDPRRIYTYHYDDDQQPDDDPVRVVCVVVVNCVSPDPVRPPPPD

Mean predicted aligned error: 10.68 Å

Nearest PDB structures (foldseek):
  8g2y-assembly1_A  TM=3.568E-01  e=9.481E-01  Homo sapiens
  3r7w-assembly1_B  TM=4.460E-01  e=2.810E+00  Saccharomyces cerevisiae

Solvent-accessible surface area (backbone atoms only — not comparable to full-atom values): 5264 Å² total; per-residue (Å²): 128,83,91,50,62,57,62,55,39,44,73,76,68,46,83,76,59,88,65,56,44,69,41,82,29,82,86,47,88,55,77,46,77,48,69,54,93,92,49,96,77,42,38,32,43,33,39,40,57,78,78,78,57,92,85,59,54,72,70,43,48,51,30,49,76,69,70,41,59,88,72,47,64,74,92,61,49,79,80,89,124